Protein AF-R4X9L7-F1 (afdb_monomer)

Sequence (135 aa):
MAILAVRQQLLIYTTLLSSLSFFCLFSPAKILKQGTLLLIGDAMELRQYPYTAYSLAPTGFVLAVLALIYLTIYLRNDMGFLNAITSLRFLGAALICGWSYFSKEPPIGNSLIFSFGFGDLVFQVKARCHFNAMN

Solvent-accessible surface area (backbone atoms only — not comparable to full-atom values): 7490 Å² total; per-residue (Å²): 132,85,79,73,55,71,69,58,52,50,50,53,51,29,52,51,30,40,52,52,13,48,41,24,62,77,39,25,65,60,54,64,70,66,38,58,64,55,52,53,17,56,78,65,74,45,86,86,67,92,78,55,59,71,71,35,37,64,55,12,49,53,29,40,56,51,21,50,57,51,45,51,40,60,75,67,69,39,75,71,52,58,67,68,42,48,63,58,49,52,53,49,51,51,52,48,53,52,48,29,69,71,39,95,47,57,50,63,30,49,51,49,51,49,54,52,52,52,53,46,52,58,49,53,59,48,54,51,54,56,52,65,72,75,110

Mean predicted aligned error: 9.4 Å

Foldseek 3Di:
DDDPDPLVVLVVLLVVLLVLLCCLAPPLVVVVVVCPLVVQCVVVVHDDDPDDSVLSNVVSVLSNVVSVQSVVCVVVVPPVVVVVCPVVLVVSLVVLQVVCVVPPPVSSSVVSNVVSVVVVVVCVVVVVVVVVVVD

pLDDT: mean 71.16, std 9.57, range [37.66, 86.81]

Secondary structure (DSSP, 8-state):
-----HHHHHHHHHHHHHHHHHHHHH-HHHHHHTTHHHHHHHHTTPPP----GGGHHHHHHHHHHHHHHHHHHHHHT-TTHHHHHHHHHHHHHHHHHHHHHHSS-HHHHHHHHHHHHHHHHHHHHHHHHHHHTT-

Structure (mmCIF, N/CA/C/O backbone):
data_AF-R4X9L7-F1
#
_entry.id   AF-R4X9L7-F1
#
loop_
_atom_site.group_PDB
_atom_site.id
_atom_site.type_symbol
_atom_site.label_atom_id
_atom_site.label_alt_id
_atom_site.label_comp_id
_atom_site.label_asym_id
_atom_site.label_entity_id
_atom_site.label_seq_id
_atom_site.pdbx_PDB_ins_code
_atom_site.Cartn_x
_atom_site.Cartn_y
_atom_site.Cartn_z
_atom_site.occupancy
_atom_site.B_iso_or_equiv
_atom_site.auth_seq_id
_atom_site.auth_comp_id
_atom_site.auth_asym_id
_atom_site.auth_atom_id
_atom_site.pdbx_PDB_model_num
ATOM 1 N N . MET A 1 1 ? -14.583 -19.898 13.872 1.00 37.66 1 MET A N 1
ATOM 2 C CA . MET A 1 1 ? -13.534 -18.930 13.478 1.00 37.66 1 MET A CA 1
ATOM 3 C C . MET A 1 1 ? -13.657 -17.715 14.376 1.00 37.66 1 MET A C 1
ATOM 5 O O . MET A 1 1 ? -14.693 -17.066 14.344 1.00 37.66 1 MET A O 1
ATOM 9 N N . ALA A 1 2 ? -12.663 -17.462 15.229 1.00 38.03 2 ALA A N 1
ATOM 10 C CA . ALA A 1 2 ? -12.682 -16.316 16.130 1.00 38.03 2 ALA A CA 1
ATOM 11 C C . ALA A 1 2 ? -12.640 -15.022 15.305 1.00 38.03 2 ALA A C 1
ATOM 13 O O . ALA A 1 2 ? -11.693 -14.769 14.560 1.00 38.03 2 ALA A O 1
ATOM 14 N N . ILE A 1 3 ? -13.704 -14.231 15.397 1.00 47.91 3 ILE A N 1
ATOM 15 C CA . ILE A 1 3 ? -13.785 -12.907 14.790 1.00 47.91 3 ILE A CA 1
ATOM 16 C C . ILE A 1 3 ? -12.754 -12.038 15.520 1.00 47.91 3 ILE A C 1
ATOM 18 O O . ILE A 1 3 ? -12.969 -11.666 16.668 1.00 47.91 3 ILE A O 1
ATOM 22 N N . LEU A 1 4 ? -11.612 -11.746 14.882 1.00 59.00 4 LEU A N 1
ATOM 23 C CA . LEU A 1 4 ? -10.664 -10.763 15.417 1.00 59.00 4 LEU A CA 1
ATOM 24 C C . LEU A 1 4 ? -11.403 -9.440 15.662 1.00 59.00 4 LEU A C 1
ATOM 26 O O . LEU A 1 4 ? -12.120 -8.963 14.773 1.00 59.00 4 LEU A O 1
ATOM 30 N N . ALA A 1 5 ? -11.181 -8.835 16.829 1.00 72.00 5 ALA A N 1
ATOM 31 C CA . ALA A 1 5 ? -11.698 -7.510 17.145 1.00 72.00 5 ALA A CA 1
ATOM 32 C C . ALA A 1 5 ? -11.192 -6.486 16.111 1.00 72.00 5 ALA A C 1
ATOM 34 O O . ALA A 1 5 ? -10.038 -6.552 15.679 1.00 72.00 5 ALA A O 1
ATOM 35 N N . VAL A 1 6 ? -12.033 -5.516 15.730 1.00 70.62 6 VAL A N 1
ATOM 36 C CA . VAL A 1 6 ? -11.734 -4.489 14.702 1.00 70.62 6 VAL A CA 1
ATOM 37 C C . VAL A 1 6 ? -10.391 -3.795 14.958 1.00 70.62 6 VAL A C 1
ATOM 39 O O . VAL A 1 6 ? -9.625 -3.528 14.036 1.00 70.62 6 VAL A O 1
ATOM 42 N N . ARG A 1 7 ? -10.049 -3.599 16.234 1.00 70.94 7 ARG A N 1
ATOM 43 C CA . ARG A 1 7 ? -8.774 -3.022 16.668 1.00 70.94 7 ARG A CA 1
ATOM 44 C C . ARG A 1 7 ? -7.551 -3.856 16.288 1.00 70.94 7 ARG A C 1
ATOM 46 O O . ARG A 1 7 ? -6.548 -3.295 15.857 1.00 70.94 7 ARG A O 1
ATOM 53 N N . GLN A 1 8 ? -7.628 -5.178 16.414 1.00 75.81 8 GLN A N 1
ATOM 54 C CA . GLN A 1 8 ? -6.532 -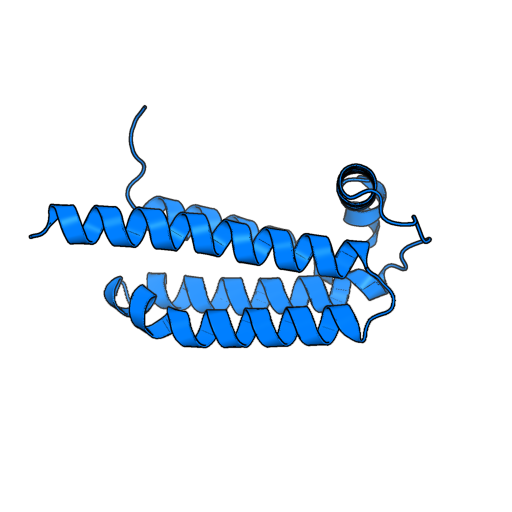6.074 16.035 1.00 75.81 8 GLN A CA 1
ATOM 55 C C . GLN A 1 8 ? -6.368 -6.132 14.512 1.00 75.81 8 GLN A C 1
ATOM 57 O O . GLN A 1 8 ? -5.247 -6.173 14.020 1.00 75.81 8 GLN A O 1
ATOM 62 N N . GLN A 1 9 ? -7.469 -6.064 13.756 1.00 74.19 9 GLN A N 1
ATOM 63 C CA . GLN A 1 9 ? -7.423 -5.991 12.289 1.00 74.19 9 GLN A CA 1
ATOM 64 C C . GLN A 1 9 ? -6.792 -4.693 11.799 1.00 74.19 9 GLN A C 1
ATOM 66 O O . GLN A 1 9 ? -5.948 -4.734 10.909 1.00 74.19 9 GLN A O 1
ATOM 71 N N . LEU A 1 10 ? -7.152 -3.560 12.408 1.00 75.75 10 LEU A N 1
ATOM 72 C CA . LEU A 1 10 ? -6.539 -2.269 12.103 1.00 75.75 10 LEU A CA 1
ATOM 73 C C . LEU A 1 10 ? -5.024 -2.309 12.342 1.00 75.75 10 LEU A C 1
ATOM 75 O O . LEU A 1 10 ? -4.256 -1.838 11.507 1.00 75.75 10 LEU A O 1
ATOM 79 N N . LEU A 1 11 ? -4.593 -2.912 13.454 1.00 80.69 11 LEU A N 1
ATOM 80 C CA . LEU A 1 11 ? -3.178 -3.033 13.795 1.00 80.69 11 LEU A CA 1
ATOM 81 C C . LEU A 1 11 ? -2.428 -3.911 12.788 1.00 80.69 11 LEU A C 1
ATOM 83 O O . LEU A 1 11 ? -1.420 -3.471 12.244 1.00 80.69 11 LEU A O 1
ATOM 87 N N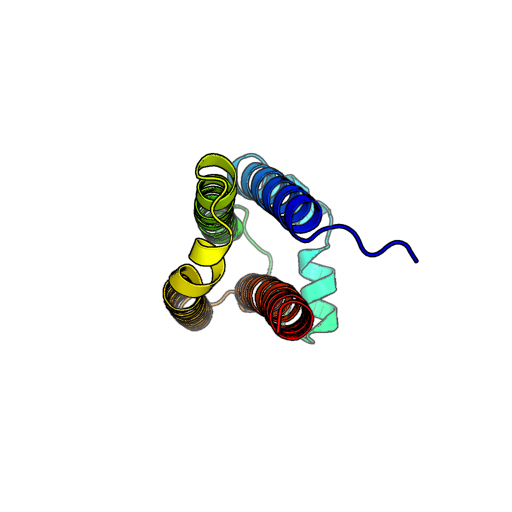 . ILE A 1 12 ? -2.961 -5.096 12.471 1.00 82.19 12 ILE A N 1
ATOM 88 C CA . ILE A 1 12 ? -2.378 -5.993 11.462 1.00 82.19 12 ILE A CA 1
ATOM 89 C C . ILE A 1 12 ? -2.278 -5.279 10.110 1.00 82.19 12 ILE A C 1
ATOM 91 O O . ILE A 1 12 ? -1.214 -5.264 9.494 1.00 82.19 12 ILE A O 1
ATOM 95 N N . TYR A 1 13 ? -3.353 -4.622 9.676 1.00 80.38 13 TYR A N 1
ATOM 96 C CA . TYR A 1 13 ? -3.379 -3.885 8.417 1.00 80.38 13 TYR A CA 1
ATOM 97 C C . TYR A 1 13 ? -2.350 -2.746 8.394 1.00 80.38 13 TYR A C 1
ATOM 99 O O . TYR A 1 13 ? -1.607 -2.607 7.427 1.00 80.38 13 TYR A O 1
ATOM 107 N N . THR A 1 14 ? -2.225 -1.992 9.488 1.00 83.44 14 THR A N 1
ATOM 108 C CA . THR A 1 14 ? -1.234 -0.910 9.612 1.00 83.44 14 THR A CA 1
ATOM 109 C C . THR A 1 14 ? 0.198 -1.449 9.566 1.00 83.44 14 THR A C 1
ATOM 111 O O . THR A 1 14 ? 1.046 -0.873 8.888 1.00 83.44 14 THR A O 1
ATOM 114 N N . THR A 1 15 ? 0.473 -2.579 10.228 1.00 84.62 15 THR A N 1
ATOM 115 C CA . THR A 1 15 ? 1.800 -3.222 10.194 1.00 84.62 15 THR A CA 1
ATOM 116 C C . THR A 1 15 ? 2.146 -3.808 8.825 1.00 84.62 15 THR A C 1
ATOM 118 O O . THR A 1 15 ? 3.297 -3.738 8.391 1.00 84.62 15 THR A O 1
ATOM 121 N N . LEU A 1 16 ? 1.157 -4.347 8.106 1.00 83.19 16 LEU A N 1
ATOM 122 C CA . LEU A 1 16 ? 1.342 -4.818 6.735 1.00 83.19 16 LEU A CA 1
ATOM 123 C C . LEU A 1 16 ? 1.626 -3.645 5.795 1.00 83.19 16 LEU A C 1
ATOM 125 O O . LEU A 1 16 ? 2.585 -3.699 5.035 1.00 83.19 16 LEU A O 1
ATOM 129 N N . LEU A 1 17 ? 0.861 -2.555 5.892 1.00 82.44 17 LEU A N 1
ATOM 130 C CA . LEU A 1 17 ? 1.096 -1.353 5.090 1.00 82.44 17 LEU A CA 1
ATOM 131 C C . LEU A 1 17 ? 2.470 -0.729 5.359 1.00 82.44 17 LEU A C 1
ATOM 133 O O . LEU A 1 17 ? 3.154 -0.350 4.409 1.00 82.44 17 LEU A O 1
ATOM 137 N N . SER A 1 18 ? 2.894 -0.637 6.625 1.00 83.94 18 SER A N 1
ATOM 138 C CA . SER A 1 18 ? 4.183 -0.027 6.969 1.00 83.94 18 SER A CA 1
ATOM 139 C C . SER A 1 18 ? 5.364 -0.876 6.499 1.00 83.94 18 SER A C 1
ATOM 141 O O . SER A 1 18 ? 6.308 -0.341 5.918 1.00 83.94 18 SER A O 1
ATOM 143 N N . SER A 1 19 ? 5.293 -2.199 6.677 1.00 85.75 19 SER A N 1
ATOM 144 C CA . SER A 1 19 ? 6.332 -3.114 6.198 1.00 85.75 19 SER A CA 1
ATOM 145 C C . SER A 1 19 ? 6.408 -3.126 4.671 1.00 85.75 19 SER A C 1
ATOM 147 O O . SER A 1 19 ? 7.499 -2.984 4.120 1.00 85.75 19 SER A O 1
ATOM 149 N N . LEU A 1 20 ? 5.270 -3.199 3.972 1.00 81.81 20 LEU A N 1
ATOM 150 C CA . LEU A 1 20 ? 5.240 -3.176 2.508 1.00 81.81 20 LEU A CA 1
ATOM 151 C C . LEU A 1 20 ? 5.755 -1.840 1.953 1.00 81.81 20 LEU A C 1
ATOM 153 O O . LEU A 1 20 ? 6.561 -1.831 1.026 1.00 81.81 20 LEU A O 1
ATOM 157 N N . SER A 1 21 ? 5.363 -0.717 2.563 1.00 85.00 21 SER A N 1
ATOM 158 C CA . SER A 1 21 ? 5.875 0.615 2.223 1.00 85.00 21 SER A CA 1
ATOM 159 C C .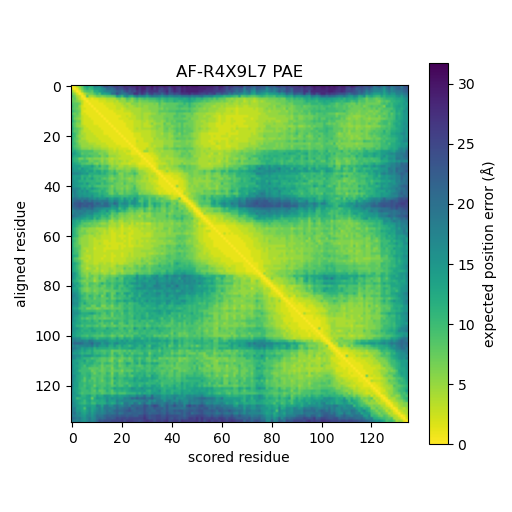 SER A 1 21 ? 7.396 0.705 2.376 1.00 85.00 21 SER A C 1
ATOM 161 O O . SER A 1 21 ? 8.083 1.162 1.459 1.00 85.00 21 SER A O 1
ATOM 163 N N . PHE A 1 22 ? 7.935 0.202 3.491 1.00 86.81 22 PHE A N 1
ATOM 164 C CA . PHE A 1 22 ? 9.374 0.168 3.734 1.00 86.81 22 PHE A CA 1
ATOM 165 C C . PHE A 1 22 ? 10.111 -0.628 2.648 1.00 86.81 22 PHE A C 1
ATOM 167 O O . PHE A 1 22 ? 11.089 -0.143 2.077 1.00 86.81 22 PHE A O 1
ATOM 174 N N . PHE A 1 23 ? 9.623 -1.818 2.289 1.00 83.56 23 PHE A N 1
ATOM 175 C CA . PHE A 1 23 ? 10.247 -2.606 1.225 1.00 83.56 23 PHE A CA 1
ATOM 176 C C . PHE A 1 23 ? 10.124 -1.944 -0.157 1.00 83.56 23 PHE A C 1
ATOM 178 O O . PHE A 1 23 ? 11.084 -2.000 -0.928 1.00 83.56 23 PHE A O 1
ATOM 185 N N . CYS A 1 24 ? 9.006 -1.276 -0.458 1.00 82.50 24 CYS A N 1
ATOM 186 C CA . CYS A 1 24 ? 8.812 -0.538 -1.712 1.00 82.50 24 CYS A CA 1
ATOM 187 C C . CYS A 1 24 ? 9.777 0.646 -1.859 1.00 82.50 24 CYS A C 1
ATOM 189 O O . CYS A 1 24 ? 10.254 0.897 -2.963 1.00 82.50 24 CYS A O 1
ATOM 191 N N . LEU A 1 25 ? 10.085 1.356 -0.769 1.00 84.12 25 LEU A N 1
ATOM 192 C CA . LEU A 1 25 ? 10.958 2.534 -0.799 1.00 84.12 25 LEU A CA 1
ATOM 193 C C . LEU A 1 25 ? 12.449 2.176 -0.715 1.00 84.12 25 LEU A C 1
ATOM 195 O O . LEU A 1 25 ? 13.256 2.738 -1.451 1.00 84.12 25 LEU A O 1
ATOM 199 N N . PHE A 1 26 ? 12.825 1.231 0.152 1.00 85.00 26 PHE A N 1
ATOM 200 C CA . PHE A 1 26 ? 14.234 0.933 0.447 1.00 85.00 26 PHE A CA 1
ATOM 201 C C . PHE A 1 26 ? 14.784 -0.294 -0.289 1.00 85.00 26 PHE A C 1
ATOM 203 O O . PHE A 1 26 ? 15.997 -0.493 -0.350 1.00 85.00 26 PHE A O 1
ATOM 210 N N . SER A 1 27 ? 13.933 -1.171 -0.823 1.00 84.56 27 SER A N 1
ATOM 211 C CA . SER A 1 27 ? 14.368 -2.373 -1.550 1.00 84.56 27 SER A CA 1
ATOM 212 C C . SER A 1 27 ? 13.428 -2.760 -2.705 1.00 84.56 27 SER A C 1
ATOM 214 O O . SER A 1 27 ? 13.066 -3.936 -2.827 1.00 84.56 27 SER A O 1
ATOM 216 N N . PRO A 1 28 ? 13.085 -1.826 -3.618 1.00 79.19 28 PRO A N 1
ATOM 217 C CA . PRO A 1 28 ? 12.149 -2.087 -4.719 1.00 79.19 28 PRO A CA 1
ATOM 218 C C . PRO A 1 28 ? 12.603 -3.239 -5.628 1.00 79.19 28 PRO A C 1
ATOM 220 O O . PRO A 1 28 ? 11.791 -4.043 -6.082 1.00 79.19 28 PRO A O 1
ATOM 223 N N . ALA A 1 29 ? 13.917 -3.397 -5.828 1.00 79.56 29 ALA A N 1
ATOM 224 C CA . ALA A 1 29 ? 14.481 -4.480 -6.633 1.00 79.56 29 ALA A CA 1
ATOM 225 C C . ALA A 1 29 ? 14.185 -5.881 -6.064 1.00 79.56 29 ALA A C 1
ATOM 227 O O . ALA A 1 29 ? 14.074 -6.837 -6.830 1.00 79.56 29 ALA A O 1
ATOM 228 N N . LYS A 1 30 ? 14.048 -6.028 -4.737 1.00 80.50 30 LYS A N 1
ATOM 229 C CA . LYS A 1 30 ? 13.703 -7.319 -4.117 1.00 80.50 30 LYS A CA 1
ATOM 230 C C . LYS A 1 30 ? 12.235 -7.675 -4.357 1.00 80.50 30 LYS A C 1
ATOM 232 O O . LYS A 1 30 ? 11.950 -8.831 -4.643 1.00 80.50 30 LYS A O 1
ATOM 237 N N . ILE A 1 31 ? 11.336 -6.690 -4.307 1.00 77.62 31 ILE A N 1
ATOM 238 C CA . ILE A 1 31 ? 9.905 -6.885 -4.588 1.00 77.62 31 ILE A CA 1
ATOM 239 C C . ILE A 1 31 ? 9.688 -7.246 -6.056 1.00 77.62 31 ILE A C 1
ATOM 241 O O . ILE A 1 31 ? 8.967 -8.192 -6.359 1.00 77.62 31 ILE A O 1
ATOM 245 N N . LEU A 1 32 ? 10.354 -6.544 -6.976 1.00 75.38 32 LEU A N 1
ATOM 246 C CA . LEU A 1 32 ? 10.264 -6.861 -8.403 1.00 75.38 32 LEU A CA 1
ATOM 247 C C . LEU A 1 32 ? 10.759 -8.280 -8.707 1.00 75.38 32 LEU A C 1
ATOM 249 O O . LEU A 1 32 ? 10.133 -8.994 -9.486 1.00 75.38 32 LEU A O 1
ATOM 253 N N . LYS A 1 33 ? 11.831 -8.726 -8.036 1.00 77.88 33 LYS A N 1
ATOM 254 C CA . LYS A 1 33 ? 12.352 -10.097 -8.162 1.00 77.88 33 LYS A CA 1
ATOM 255 C C . LYS A 1 33 ? 11.425 -11.174 -7.598 1.00 77.88 33 LYS A C 1
ATOM 257 O O . LYS A 1 33 ? 11.517 -12.309 -8.047 1.00 77.88 33 LYS A O 1
ATOM 262 N N . GLN A 1 34 ? 10.552 -10.851 -6.641 1.00 75.75 34 GLN A N 1
ATOM 263 C CA . GLN A 1 34 ? 9.572 -11.815 -6.126 1.00 75.75 34 GLN A CA 1
ATOM 264 C C . GLN A 1 34 ? 8.495 -12.166 -7.157 1.00 75.75 34 GLN A C 1
ATOM 266 O O . GLN A 1 34 ? 7.797 -13.159 -6.983 1.00 75.75 34 GLN A O 1
ATOM 271 N N . GLY A 1 35 ? 8.343 -11.370 -8.221 1.00 69.88 35 GLY A N 1
ATOM 272 C CA . GLY A 1 35 ? 7.388 -11.654 -9.288 1.00 69.88 35 GLY A CA 1
ATOM 273 C C . GLY A 1 35 ? 5.925 -11.484 -8.881 1.00 69.88 35 GLY A C 1
ATOM 274 O O . GLY A 1 35 ? 5.052 -11.685 -9.711 1.00 69.88 35 GLY A O 1
ATOM 275 N N . THR A 1 36 ? 5.620 -11.054 -7.655 1.00 71.06 36 THR A N 1
ATOM 276 C CA . THR A 1 36 ? 4.239 -10.871 -7.179 1.00 71.06 36 THR A CA 1
ATOM 277 C C . THR A 1 36 ? 3.471 -9.857 -8.028 1.00 71.06 36 THR A C 1
ATOM 279 O O . THR A 1 36 ? 2.308 -10.068 -8.347 1.00 71.06 36 THR A O 1
ATOM 282 N N . LEU A 1 37 ? 4.137 -8.777 -8.454 1.00 68.00 37 LEU A N 1
ATOM 283 C CA . LEU A 1 37 ? 3.569 -7.782 -9.371 1.00 68.00 37 LEU A CA 1
ATOM 284 C C . LEU A 1 37 ? 3.334 -8.340 -10.780 1.00 68.00 37 LEU A C 1
ATOM 286 O O . LEU A 1 37 ? 2.354 -7.968 -11.417 1.00 68.00 37 LEU A O 1
ATOM 290 N N . LEU A 1 38 ? 4.203 -9.241 -11.252 1.00 69.31 38 LEU A N 1
ATOM 291 C CA . LEU A 1 38 ? 4.011 -9.948 -12.521 1.00 69.31 38 LEU A CA 1
ATOM 292 C C . LEU A 1 38 ? 2.834 -10.918 -12.415 1.00 69.31 38 LEU A C 1
ATOM 294 O O . LEU A 1 38 ? 1.973 -10.902 -13.276 1.00 69.31 38 LEU A O 1
ATOM 298 N N . LEU A 1 39 ? 2.734 -11.666 -11.314 1.00 71.62 39 LEU A N 1
ATOM 299 C CA . LEU A 1 39 ? 1.654 -12.618 -11.065 1.00 71.62 39 LEU A CA 1
ATOM 300 C C . LEU A 1 39 ? 0.284 -11.927 -10.957 1.00 71.62 39 LEU A C 1
ATOM 302 O O . LEU A 1 39 ? -0.703 -12.423 -11.491 1.00 71.62 39 LEU A O 1
ATOM 306 N N . ILE A 1 40 ? 0.221 -10.767 -10.292 1.00 69.56 40 ILE A N 1
ATOM 307 C CA . ILE A 1 40 ? -0.991 -9.934 -10.240 1.00 69.56 40 ILE A CA 1
ATOM 308 C C . ILE A 1 40 ? -1.291 -9.345 -11.622 1.00 69.56 40 ILE A C 1
ATOM 310 O O . ILE A 1 40 ? -2.445 -9.334 -12.036 1.00 69.56 40 ILE A O 1
ATOM 314 N N . GLY A 1 41 ? -0.266 -8.876 -12.341 1.00 66.31 41 GLY A N 1
ATOM 315 C CA . GLY A 1 41 ? -0.408 -8.387 -13.711 1.00 66.31 41 GLY A CA 1
ATOM 316 C C . GLY A 1 41 ? -0.973 -9.450 -14.655 1.00 66.31 41 GLY A C 1
ATOM 317 O O . GLY A 1 41 ? -1.891 -9.153 -15.414 1.00 66.31 41 GLY A O 1
ATOM 318 N N . ASP A 1 42 ? -0.496 -10.687 -14.534 1.00 71.12 42 ASP A N 1
ATOM 319 C CA . ASP A 1 42 ? -0.946 -11.842 -15.315 1.00 71.12 42 ASP A CA 1
ATOM 320 C C . ASP A 1 42 ? -2.372 -12.247 -14.958 1.00 71.12 42 ASP A C 1
ATOM 322 O O . ASP A 1 42 ? -3.187 -12.476 -15.847 1.00 71.12 42 ASP A O 1
ATOM 326 N N . ALA A 1 43 ? -2.710 -12.256 -13.665 1.00 72.69 43 ALA A N 1
ATOM 327 C CA . ALA A 1 43 ? -4.078 -12.491 -13.208 1.00 72.69 43 ALA A CA 1
ATOM 328 C C . ALA A 1 43 ? -5.067 -11.413 -13.695 1.00 72.69 43 ALA A C 1
ATOM 330 O O . ALA A 1 43 ? -6.270 -11.656 -13.731 1.00 72.69 43 ALA A O 1
ATOM 331 N N . MET A 1 44 ? -4.568 -10.227 -14.055 1.00 64.50 44 MET A N 1
ATOM 332 C CA . MET A 1 44 ? -5.349 -9.111 -14.594 1.00 64.50 44 MET A CA 1
ATOM 333 C C . MET A 1 44 ? -5.239 -8.979 -16.125 1.00 64.50 44 MET A C 1
ATOM 335 O O . MET A 1 44 ? -5.710 -7.982 -16.669 1.00 64.50 44 MET A O 1
ATOM 339 N N . GLU A 1 45 ? -4.608 -9.940 -16.812 1.00 72.44 45 GLU A N 1
ATOM 340 C CA . GLU A 1 45 ? -4.358 -9.925 -18.266 1.00 72.44 45 GLU A CA 1
ATOM 341 C C . GLU A 1 45 ? -3.666 -8.637 -18.768 1.00 72.44 45 GLU A C 1
ATOM 343 O O . GLU A 1 45 ? -3.882 -8.164 -19.888 1.00 72.44 45 GLU A O 1
ATOM 348 N N . LEU A 1 46 ? -2.813 -8.031 -17.937 1.00 65.75 46 LEU A N 1
ATOM 349 C CA . LEU A 1 46 ? -2.124 -6.788 -18.277 1.00 65.75 46 LEU A CA 1
ATOM 350 C C . LEU A 1 46 ? -0.836 -7.065 -19.058 1.00 65.75 46 LEU A C 1
ATOM 352 O O . LEU A 1 46 ? -0.076 -7.979 -18.747 1.00 65.75 46 LEU A O 1
ATOM 356 N N . ARG A 1 47 ? -0.534 -6.215 -20.052 1.00 61.84 47 ARG A N 1
ATOM 357 C CA . ARG A 1 47 ? 0.743 -6.282 -20.784 1.00 61.84 47 ARG A CA 1
ATOM 358 C C . ARG A 1 47 ? 1.917 -6.117 -19.818 1.00 61.84 47 ARG A C 1
ATOM 360 O O . ARG A 1 47 ? 2.073 -5.062 -19.202 1.00 61.84 47 ARG A O 1
ATOM 367 N N . GLN A 1 48 ? 2.756 -7.147 -19.740 1.00 60.59 48 GLN A N 1
ATOM 368 C CA . GLN A 1 48 ? 3.994 -7.132 -18.972 1.00 60.59 48 GLN A CA 1
ATOM 369 C C . GLN A 1 48 ? 4.990 -6.148 -19.604 1.00 60.59 48 GLN A C 1
ATOM 371 O O . GLN A 1 48 ? 5.386 -6.302 -20.759 1.00 60.59 48 GLN A O 1
ATOM 376 N N . TYR A 1 49 ? 5.411 -5.144 -18.839 1.00 60.41 49 TYR A N 1
ATOM 377 C CA . TYR A 1 49 ? 6.536 -4.276 -19.186 1.00 60.41 49 TYR A CA 1
ATOM 378 C C . TYR A 1 49 ? 7.676 -4.508 -18.190 1.00 60.41 49 TYR A C 1
ATOM 380 O O . TYR A 1 49 ? 7.410 -4.839 -17.031 1.00 60.41 49 TYR A O 1
ATOM 388 N N . PRO A 1 50 ? 8.948 -4.332 -18.592 1.00 65.19 50 PRO A N 1
ATOM 389 C CA . PRO A 1 50 ? 10.050 -4.342 -17.642 1.00 65.19 50 PRO A CA 1
ATOM 390 C C . PRO A 1 50 ? 9.882 -3.168 -16.670 1.00 65.19 50 PRO A C 1
ATOM 392 O O . PRO A 1 50 ? 10.103 -2.011 -17.025 1.00 65.19 50 PRO A O 1
ATOM 395 N N . TYR A 1 51 ? 9.461 -3.461 -15.440 1.00 68.94 51 TYR A N 1
ATOM 396 C CA . TYR A 1 51 ? 9.305 -2.444 -14.405 1.00 68.94 51 TYR A CA 1
ATOM 397 C C . TYR A 1 51 ? 10.676 -1.972 -13.931 1.00 68.94 51 TYR A C 1
ATOM 399 O O . TYR A 1 51 ? 11.534 -2.769 -13.542 1.00 68.94 51 TYR A O 1
ATOM 407 N N . THR A 1 52 ? 10.877 -0.660 -13.930 1.00 73.31 52 THR A N 1
ATOM 408 C CA . THR A 1 52 ? 12.074 -0.059 -13.339 1.00 73.31 52 THR A CA 1
ATOM 409 C C . THR A 1 52 ? 11.920 0.025 -11.821 1.00 73.31 52 THR A C 1
ATOM 411 O O . THR A 1 52 ? 10.817 0.126 -11.312 1.00 73.31 52 THR A O 1
ATOM 414 N N . ALA A 1 53 ? 13.009 0.021 -11.051 1.00 71.56 53 ALA A N 1
ATOM 415 C CA . ALA A 1 53 ? 12.914 0.143 -9.589 1.00 71.56 53 ALA A CA 1
ATOM 416 C C . ALA A 1 53 ? 12.207 1.439 -9.124 1.00 71.56 53 ALA A C 1
ATOM 418 O O . ALA A 1 53 ? 11.642 1.479 -8.033 1.00 71.56 53 ALA A O 1
ATOM 419 N N . TYR A 1 54 ? 12.217 2.480 -9.962 1.00 72.75 54 TYR A N 1
ATOM 420 C CA . TYR A 1 54 ? 11.600 3.777 -9.688 1.00 72.75 54 TYR A CA 1
ATOM 421 C C . TYR A 1 54 ? 10.068 3.751 -9.737 1.00 72.75 54 TYR A C 1
ATOM 423 O O . TYR A 1 54 ? 9.434 4.579 -9.084 1.00 72.75 54 TYR A O 1
ATOM 431 N N . SER A 1 55 ? 9.466 2.787 -10.437 1.00 71.12 55 SER A N 1
ATOM 432 C CA . SER A 1 55 ? 8.008 2.674 -10.563 1.00 71.12 55 SER A CA 1
ATOM 433 C C . SER A 1 55 ? 7.301 2.320 -9.250 1.00 71.12 55 SER A C 1
ATOM 435 O O . SER A 1 55 ? 6.144 2.677 -9.030 1.00 71.12 55 SER A O 1
ATOM 437 N N . LEU A 1 56 ? 8.008 1.664 -8.323 1.00 76.06 56 LEU A N 1
ATOM 438 C CA . LEU A 1 56 ? 7.476 1.316 -7.003 1.00 76.06 56 LEU A CA 1
ATOM 439 C C . LEU A 1 56 ? 7.545 2.450 -5.979 1.00 76.06 56 LEU A C 1
ATOM 441 O O . LEU A 1 56 ? 6.830 2.389 -4.978 1.00 76.06 56 LEU A O 1
ATOM 445 N N . ALA A 1 57 ? 8.363 3.478 -6.198 1.00 78.06 57 ALA A N 1
ATOM 446 C CA . ALA A 1 57 ? 8.499 4.596 -5.266 1.00 78.06 57 ALA A CA 1
ATOM 447 C C . ALA A 1 57 ? 7.162 5.310 -4.954 1.00 78.06 57 ALA A C 1
ATOM 449 O O . ALA A 1 57 ? 6.841 5.457 -3.770 1.00 78.06 57 ALA A O 1
ATOM 450 N N . PRO A 1 58 ? 6.331 5.692 -5.948 1.00 76.81 58 PRO A N 1
ATOM 451 C CA . PRO A 1 58 ? 5.019 6.288 -5.679 1.00 76.81 58 PRO A CA 1
ATOM 452 C C . PRO A 1 58 ? 4.097 5.337 -4.908 1.00 76.81 58 PRO A C 1
ATOM 454 O O . PRO A 1 58 ? 3.392 5.762 -3.995 1.00 76.81 58 PRO A O 1
ATOM 457 N N . THR A 1 59 ? 4.177 4.035 -5.188 1.00 75.25 59 THR A N 1
ATOM 458 C CA . THR A 1 59 ? 3.438 3.008 -4.444 1.00 75.25 59 THR A CA 1
ATOM 459 C C . THR A 1 59 ? 3.856 2.944 -2.984 1.00 75.25 59 THR A C 1
ATOM 461 O O . THR A 1 59 ? 3.010 2.983 -2.092 1.00 75.25 59 THR A O 1
ATOM 464 N N . GLY A 1 60 ? 5.162 2.915 -2.719 1.00 79.44 60 GLY A N 1
ATOM 465 C CA . GLY A 1 60 ? 5.699 2.937 -1.363 1.00 79.44 60 GLY A CA 1
ATOM 466 C C . GLY A 1 60 ? 5.286 4.187 -0.587 1.00 79.44 60 GLY A C 1
ATOM 467 O O . GLY A 1 60 ? 4.930 4.080 0.587 1.00 79.44 60 GLY A O 1
ATOM 468 N N . PHE A 1 61 ? 5.261 5.349 -1.246 1.00 81.44 61 PHE A N 1
ATOM 469 C CA . PHE A 1 61 ? 4.852 6.613 -0.634 1.00 81.44 61 PHE A CA 1
ATOM 470 C C . PHE A 1 61 ? 3.363 6.629 -0.271 1.00 81.44 61 PHE A C 1
ATOM 472 O O . PHE A 1 61 ? 3.003 6.965 0.856 1.00 81.44 61 PHE A O 1
ATOM 479 N N . VAL A 1 62 ? 2.491 6.199 -1.187 1.00 77.06 62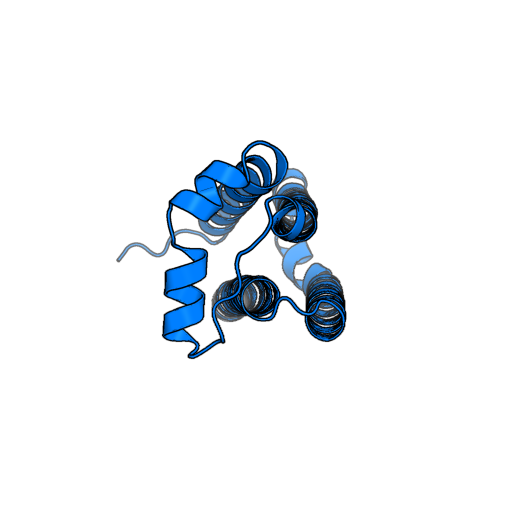 VAL A N 1
ATOM 480 C CA . VAL A 1 62 ? 1.046 6.106 -0.927 1.00 77.06 62 VAL A CA 1
ATOM 481 C C . VAL A 1 62 ? 0.760 5.158 0.240 1.00 77.06 62 VAL A C 1
ATOM 483 O O . VAL A 1 62 ? -0.021 5.495 1.132 1.00 77.06 62 VAL A O 1
ATOM 486 N N . LEU A 1 63 ? 1.432 4.004 0.284 1.0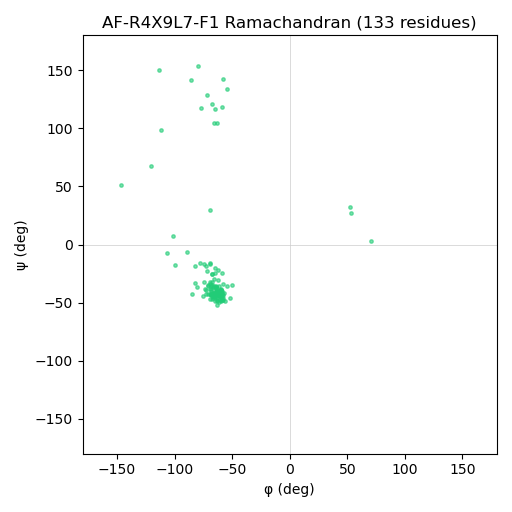0 81.00 63 LEU A N 1
ATOM 487 C CA . LEU A 1 63 ? 1.304 3.050 1.388 1.00 81.00 63 LEU A CA 1
ATOM 488 C C . LEU A 1 63 ? 1.806 3.629 2.722 1.00 81.00 63 LEU A C 1
ATOM 490 O O . LEU A 1 63 ? 1.185 3.374 3.753 1.00 81.00 63 LEU A O 1
ATOM 494 N N . ALA A 1 64 ? 2.874 4.440 2.711 1.00 82.44 64 ALA A N 1
ATOM 495 C CA . ALA A 1 64 ? 3.383 5.123 3.907 1.00 82.44 64 ALA A CA 1
ATOM 496 C C . ALA A 1 64 ? 2.353 6.106 4.472 1.00 82.44 64 ALA A C 1
ATOM 498 O O . ALA A 1 64 ? 2.053 6.084 5.667 1.00 82.44 64 ALA A O 1
ATOM 499 N N . VAL A 1 65 ? 1.787 6.951 3.603 1.00 82.00 65 VAL A N 1
ATOM 500 C CA . VAL A 1 65 ? 0.749 7.919 3.982 1.00 82.00 65 VAL A CA 1
ATOM 501 C C . VAL A 1 65 ? -0.460 7.189 4.564 1.00 82.00 65 VAL A C 1
ATOM 503 O O . VAL A 1 65 ? -0.984 7.590 5.603 1.00 82.00 65 VAL A O 1
ATOM 506 N N . LEU A 1 66 ? -0.860 6.070 3.957 1.00 76.75 66 LEU A N 1
ATOM 507 C CA . LEU A 1 66 ? -1.955 5.254 4.470 1.00 76.75 66 LEU A CA 1
ATOM 508 C C . LEU A 1 66 ? -1.652 4.665 5.848 1.00 76.75 66 LEU A C 1
ATOM 510 O O . LEU A 1 66 ? -2.493 4.739 6.743 1.00 76.75 66 LEU A O 1
ATOM 514 N N . ALA A 1 67 ? -0.454 4.109 6.033 1.00 82.50 67 ALA A N 1
ATOM 515 C CA . ALA A 1 67 ? -0.024 3.567 7.315 1.00 82.50 67 ALA A CA 1
ATOM 516 C C . ALA A 1 67 ? -0.054 4.642 8.413 1.00 82.50 67 ALA A C 1
ATOM 518 O O . ALA A 1 67 ? -0.517 4.364 9.516 1.00 82.50 67 ALA A O 1
ATOM 519 N N . LEU A 1 68 ? 0.357 5.877 8.106 1.00 82.50 68 LEU A N 1
ATOM 520 C CA . LEU A 1 68 ? 0.281 7.000 9.044 1.00 82.50 68 LEU A CA 1
ATOM 521 C C . LEU A 1 68 ? -1.164 7.359 9.403 1.00 82.50 68 LEU A C 1
ATOM 523 O O . LEU A 1 68 ? -1.470 7.532 10.583 1.00 82.50 68 LEU A O 1
ATOM 527 N N . ILE A 1 69 ? -2.070 7.411 8.423 1.00 80.50 69 ILE A N 1
ATOM 528 C CA . ILE A 1 69 ? -3.495 7.676 8.676 1.00 80.50 69 ILE A CA 1
ATOM 529 C C . ILE A 1 69 ? -4.071 6.610 9.622 1.00 80.50 69 ILE A C 1
ATOM 531 O O . ILE A 1 69 ? -4.682 6.953 10.634 1.00 80.50 69 ILE A O 1
ATOM 535 N N . TYR A 1 70 ? -3.818 5.321 9.378 1.00 77.06 70 TYR A N 1
ATOM 536 C CA . TYR A 1 70 ? -4.306 4.263 10.272 1.00 77.06 70 TYR A CA 1
ATOM 537 C C . TYR A 1 70 ? -3.611 4.241 11.638 1.00 77.06 70 TYR A C 1
ATOM 539 O O . TYR A 1 70 ? -4.255 3.960 12.652 1.00 77.06 70 TYR A O 1
ATOM 547 N N . LEU A 1 71 ? -2.332 4.616 11.702 1.00 81.62 71 LEU A N 1
ATOM 548 C CA . LEU A 1 71 ? -1.610 4.763 12.962 1.00 81.62 71 LEU A CA 1
ATOM 549 C C . LEU A 1 71 ? -2.216 5.873 13.832 1.00 81.62 71 LEU A C 1
ATOM 551 O O . LEU A 1 71 ? -2.335 5.691 15.043 1.00 81.62 71 LEU A O 1
ATOM 555 N N . THR A 1 72 ? -2.652 6.992 13.240 1.00 79.69 72 THR A N 1
ATOM 556 C CA . THR A 1 72 ? -3.300 8.077 14.002 1.00 79.69 72 THR A CA 1
ATOM 557 C C . THR A 1 72 ? -4.619 7.653 14.646 1.00 79.69 72 THR A C 1
ATOM 559 O O . THR A 1 72 ? -4.870 8.026 15.792 1.00 79.69 72 THR A O 1
ATOM 562 N N . ILE A 1 73 ? -5.416 6.807 13.981 1.00 75.31 73 ILE A N 1
ATOM 563 C CA . ILE A 1 73 ? -6.617 6.197 14.581 1.00 75.31 73 ILE A CA 1
ATOM 564 C C . ILE A 1 73 ? -6.232 5.385 15.823 1.00 75.31 73 ILE A C 1
ATOM 566 O O . ILE A 1 73 ? -6.878 5.489 16.867 1.00 75.31 73 ILE A O 1
ATOM 570 N N . TYR A 1 74 ? -5.153 4.602 15.729 1.00 71.50 74 TYR A N 1
ATOM 571 C CA . TYR A 1 74 ? -4.692 3.771 16.836 1.00 71.50 74 TYR A CA 1
ATOM 572 C C . TYR A 1 74 ? -4.150 4.600 18.010 1.00 71.50 74 TYR A C 1
ATOM 574 O O . TYR A 1 74 ? -4.491 4.321 19.159 1.00 71.50 74 TYR A O 1
ATOM 582 N N . LEU A 1 75 ? -3.355 5.638 17.726 1.00 78.12 75 LEU A N 1
ATOM 583 C CA . LEU A 1 75 ? -2.802 6.559 18.728 1.00 78.12 75 LEU A CA 1
ATOM 584 C C . LEU A 1 75 ? -3.896 7.336 19.465 1.00 78.12 75 LEU A C 1
ATOM 586 O O . LEU A 1 75 ? -3.809 7.518 20.677 1.00 78.12 75 LEU A O 1
ATOM 590 N N . ARG A 1 76 ? -4.936 7.771 18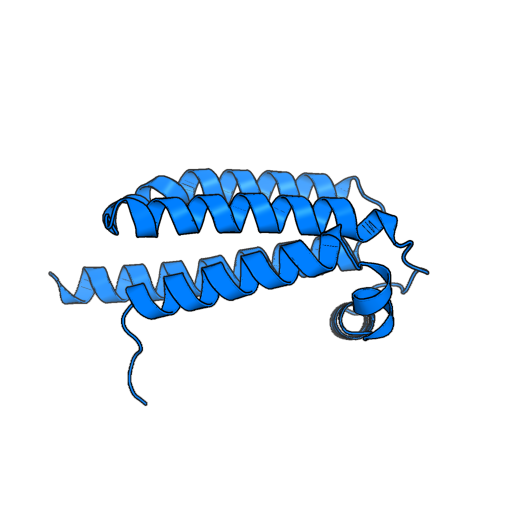.747 1.00 76.94 76 ARG A N 1
ATOM 591 C CA . ARG A 1 76 ? -6.071 8.497 19.331 1.00 76.94 76 ARG A CA 1
ATOM 592 C C . ARG A 1 76 ? -7.056 7.576 20.055 1.00 76.94 76 ARG A C 1
ATOM 594 O O . ARG A 1 76 ? -7.877 8.055 20.827 1.00 76.94 76 ARG A O 1
ATOM 601 N N . ASN A 1 77 ? -6.964 6.267 19.808 1.00 71.81 77 ASN A N 1
ATOM 602 C CA . ASN A 1 77 ? -7.856 5.236 20.334 1.00 71.81 77 ASN A CA 1
ATOM 603 C C . ASN A 1 77 ? -9.351 5.531 20.066 1.00 71.81 77 ASN A C 1
ATOM 605 O O . ASN A 1 77 ? -10.224 5.086 20.808 1.00 71.81 77 ASN A O 1
ATOM 609 N N . ASP A 1 78 ? -9.628 6.285 18.999 1.00 72.69 78 ASP A N 1
ATOM 610 C CA . ASP A 1 78 ? -10.955 6.751 18.605 1.00 72.69 78 ASP A CA 1
ATOM 611 C C . ASP A 1 78 ? -11.370 6.054 17.307 1.00 72.69 78 ASP A C 1
ATOM 613 O O . ASP A 1 78 ? -10.973 6.432 16.203 1.00 72.69 78 ASP A O 1
ATOM 617 N N . MET A 1 79 ? -12.182 5.009 17.452 1.00 67.56 79 MET A N 1
ATOM 618 C CA . MET A 1 79 ? -12.709 4.249 16.319 1.00 67.56 79 MET A CA 1
ATOM 619 C C . MET A 1 79 ? -13.782 5.012 15.534 1.00 67.56 79 MET A C 1
ATOM 621 O O . MET A 1 79 ? -14.021 4.675 14.376 1.00 67.56 79 MET A O 1
ATOM 625 N N . GLY A 1 80 ? -14.396 6.055 16.108 1.00 66.38 80 GLY A N 1
ATOM 626 C CA . GLY A 1 80 ? -15.333 6.928 15.393 1.00 66.38 80 GLY A CA 1
ATOM 627 C C . GLY A 1 80 ? -14.646 7.714 14.273 1.00 66.38 80 GLY A C 1
ATOM 628 O O . GLY A 1 80 ? -15.261 8.033 13.251 1.00 66.38 80 GLY A O 1
ATOM 629 N N . PHE A 1 81 ? -13.334 7.923 14.404 1.00 70.50 81 PHE A N 1
ATOM 630 C CA . PHE A 1 81 ? -12.503 8.574 13.397 1.00 70.50 81 PHE A CA 1
ATOM 631 C C . PHE A 1 81 ? -12.401 7.778 12.081 1.00 70.50 81 PHE A C 1
ATOM 633 O O . PHE A 1 81 ? -12.152 8.371 11.031 1.00 70.50 81 PHE A O 1
ATOM 640 N N . LEU A 1 82 ? -12.680 6.464 12.086 1.00 67.31 82 LEU A N 1
ATOM 641 C CA . LEU A 1 82 ? -12.759 5.656 10.858 1.00 67.31 82 LEU A CA 1
ATOM 642 C C . LEU A 1 82 ? -13.839 6.166 9.897 1.00 67.31 82 LEU A C 1
ATOM 644 O O . LEU A 1 82 ? -13.595 6.220 8.694 1.00 67.31 82 LEU A O 1
ATOM 648 N N . ASN A 1 83 ? -14.995 6.593 10.420 1.00 65.81 83 ASN A N 1
ATOM 649 C CA . ASN A 1 83 ? -16.072 7.148 9.597 1.00 65.81 83 ASN A CA 1
ATOM 650 C C . ASN A 1 83 ? -15.688 8.512 9.010 1.00 65.81 83 ASN A C 1
ATOM 652 O O . ASN A 1 83 ? -15.980 8.776 7.845 1.00 65.81 83 ASN A O 1
ATOM 656 N N . ALA A 1 84 ? -14.984 9.350 9.777 1.00 67.94 84 ALA A N 1
ATOM 657 C CA . ALA A 1 84 ? -14.499 10.649 9.306 1.00 67.94 84 ALA A CA 1
ATOM 658 C C . ALA A 1 84 ? -13.413 10.511 8.222 1.00 67.94 84 ALA A C 1
ATOM 660 O O . ALA A 1 84 ? -13.330 11.326 7.303 1.00 67.94 84 ALA A O 1
ATOM 661 N N . ILE A 1 85 ? -12.608 9.449 8.294 1.00 72.75 85 ILE A N 1
ATOM 662 C CA . ILE A 1 85 ? -11.548 9.152 7.325 1.00 72.75 85 ILE A CA 1
ATOM 663 C C . ILE A 1 85 ? -12.103 8.627 5.989 1.00 72.75 85 ILE A C 1
ATOM 665 O O . ILE A 1 85 ? 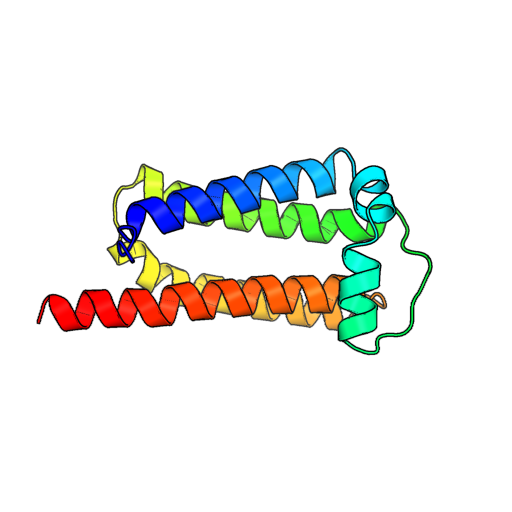-11.398 8.692 4.984 1.00 72.75 85 ILE A O 1
ATOM 669 N N . THR A 1 86 ? -13.359 8.173 5.920 1.00 69.69 86 THR A N 1
ATOM 670 C CA . THR A 1 86 ? -13.980 7.651 4.683 1.00 69.69 86 THR A CA 1
ATOM 671 C C . THR A 1 86 ? -13.842 8.616 3.502 1.00 69.69 86 THR A C 1
ATOM 673 O O . THR A 1 86 ? -13.400 8.219 2.425 1.00 69.69 86 THR A O 1
ATOM 676 N N . SER A 1 87 ? -14.117 9.906 3.710 1.00 67.38 87 SER A N 1
ATOM 677 C CA . SER A 1 87 ? -13.989 10.939 2.672 1.00 67.38 87 SER A CA 1
ATOM 678 C C . SER A 1 87 ? -12.538 11.126 2.218 1.00 67.38 87 SER A C 1
ATOM 680 O O . SER A 1 87 ? -12.261 11.307 1.035 1.00 67.38 87 SER A O 1
ATOM 682 N N . LEU A 1 88 ? -11.598 11.035 3.160 1.00 69.50 88 LEU A N 1
ATOM 683 C CA . LEU A 1 88 ? -10.162 11.178 2.919 1.00 69.50 88 LEU A CA 1
ATOM 684 C C . LEU A 1 88 ? -9.607 9.969 2.149 1.00 69.50 88 LEU A C 1
ATOM 686 O O . LEU A 1 88 ? -8.765 10.119 1.266 1.00 69.50 88 LEU A O 1
ATOM 690 N N . ARG A 1 89 ? -10.142 8.774 2.419 1.00 71.00 89 ARG A N 1
ATOM 691 C CA . ARG A 1 89 ? -9.851 7.547 1.667 1.00 71.00 89 ARG A CA 1
ATOM 692 C C . ARG A 1 89 ? -10.409 7.597 0.255 1.00 71.00 89 ARG A C 1
ATOM 694 O O . ARG A 1 89 ? -9.709 7.190 -0.664 1.00 71.00 89 ARG A O 1
ATOM 701 N N . PHE A 1 90 ? -11.613 8.132 0.071 1.00 71.12 90 PHE A N 1
ATOM 702 C CA . PHE A 1 90 ? -12.189 8.339 -1.256 1.00 71.12 90 PHE A CA 1
ATOM 703 C C . PHE A 1 90 ? -11.334 9.298 -2.096 1.00 71.12 90 PHE A C 1
ATOM 705 O O . PHE A 1 90 ? -11.017 9.005 -3.247 1.00 71.12 90 PHE A O 1
ATOM 712 N N . LEU A 1 91 ? -10.876 10.398 -1.490 1.00 72.94 91 LEU A N 1
ATOM 713 C CA . LEU A 1 91 ? -9.926 11.328 -2.107 1.00 72.94 91 LEU A CA 1
ATOM 714 C C . LEU A 1 91 ? -8.602 10.634 -2.466 1.00 72.94 91 LEU A C 1
ATOM 716 O O . LEU A 1 91 ? -8.093 10.808 -3.571 1.00 72.94 91 LEU A O 1
ATOM 720 N N . GLY A 1 92 ? -8.080 9.793 -1.569 1.00 70.88 92 GLY A N 1
ATOM 721 C CA . GLY A 1 92 ? -6.901 8.963 -1.828 1.00 70.88 92 GLY A CA 1
ATOM 722 C C . GLY A 1 92 ? -7.092 8.004 -3.006 1.00 70.88 92 GLY A C 1
ATOM 723 O O . GLY A 1 92 ? -6.240 7.950 -3.888 1.00 70.88 92 GLY A O 1
ATOM 724 N N . ALA A 1 93 ? -8.228 7.307 -3.077 1.00 70.81 93 ALA A N 1
ATOM 725 C CA . ALA A 1 93 ? -8.562 6.427 -4.195 1.00 70.81 93 ALA A CA 1
ATOM 726 C C . ALA A 1 93 ? -8.673 7.201 -5.518 1.00 70.81 93 ALA A C 1
ATOM 728 O O . ALA A 1 93 ? -8.140 6.754 -6.529 1.00 70.81 93 ALA A O 1
ATOM 729 N N . ALA A 1 94 ? -9.287 8.389 -5.512 1.00 70.19 94 ALA A N 1
ATOM 730 C CA . ALA A 1 94 ? -9.383 9.247 -6.692 1.00 70.19 94 ALA A CA 1
ATOM 731 C C . ALA A 1 94 ? -8.002 9.710 -7.188 1.00 70.19 94 ALA A C 1
ATOM 733 O O . ALA A 1 94 ? -7.738 9.679 -8.390 1.00 70.19 94 ALA A O 1
ATOM 734 N N . LEU A 1 95 ? -7.099 10.080 -6.273 1.00 75.19 95 LEU A N 1
ATOM 735 C CA . LEU A 1 95 ? -5.722 10.448 -6.610 1.00 75.19 95 LEU A CA 1
ATOM 736 C C . LEU A 1 95 ? -4.925 9.261 -7.161 1.00 75.19 95 LEU A C 1
ATOM 738 O O . LEU A 1 95 ? -4.192 9.430 -8.131 1.00 75.19 95 LEU A O 1
ATOM 742 N N . ILE A 1 96 ? -5.089 8.064 -6.591 1.00 75.56 96 ILE A N 1
ATOM 743 C CA . ILE A 1 96 ? -4.429 6.842 -7.074 1.00 75.56 96 ILE A CA 1
ATOM 744 C C . ILE A 1 96 ? -4.963 6.452 -8.456 1.00 75.56 96 ILE A C 1
ATOM 746 O O . ILE A 1 96 ? -4.169 6.138 -9.338 1.00 75.56 96 ILE A O 1
ATOM 750 N N . CYS A 1 97 ? -6.277 6.519 -8.676 1.00 72.69 97 CYS A N 1
ATOM 751 C CA . CYS A 1 97 ? -6.881 6.285 -9.988 1.00 72.69 97 CYS A CA 1
ATOM 752 C C . CYS A 1 97 ? -6.392 7.305 -11.022 1.00 72.69 97 CYS A C 1
ATOM 754 O O . CYS A 1 97 ? -6.005 6.921 -12.124 1.00 72.69 97 CYS A O 1
ATOM 756 N N . GLY A 1 98 ? -6.344 8.591 -10.658 1.00 72.81 98 GLY A N 1
ATOM 757 C CA . GLY A 1 98 ? -5.788 9.638 -11.514 1.00 72.81 98 GLY A CA 1
ATOM 758 C C . GLY A 1 98 ? -4.318 9.377 -11.846 1.00 72.81 98 GLY A C 1
ATOM 759 O O . GLY A 1 98 ? -3.935 9.375 -13.013 1.00 72.81 98 GLY A O 1
ATOM 760 N N . TRP A 1 99 ? -3.497 9.069 -10.843 1.00 74.75 99 TRP A N 1
ATOM 761 C CA . TRP A 1 99 ? -2.088 8.732 -11.039 1.00 74.75 99 TRP A CA 1
ATOM 762 C C . TRP A 1 99 ? -1.896 7.475 -11.895 1.00 74.75 99 TRP A C 1
ATOM 764 O O . TRP A 1 99 ? -1.033 7.476 -12.767 1.00 74.75 99 TRP A O 1
ATOM 774 N N . SER A 1 100 ? -2.712 6.438 -11.702 1.00 73.19 100 SER A N 1
ATOM 775 C CA . SER A 1 100 ? -2.698 5.216 -12.514 1.00 73.19 100 SER A CA 1
ATOM 776 C C . SER A 1 100 ? -3.123 5.465 -13.960 1.00 73.19 100 SER A C 1
ATOM 778 O O . SER A 1 100 ? -2.684 4.742 -14.847 1.00 73.19 100 SER A O 1
ATOM 780 N N . TYR A 1 101 ? -3.985 6.453 -14.209 1.00 71.81 101 TYR A N 1
ATOM 781 C CA . TYR A 1 101 ? -4.377 6.843 -15.562 1.00 71.81 101 TYR A CA 1
ATOM 782 C C . TYR A 1 101 ? -3.247 7.593 -16.285 1.00 71.81 101 TYR A C 1
ATOM 784 O O . TYR A 1 101 ? -3.016 7.378 -17.474 1.00 71.81 101 TYR A O 1
ATOM 792 N N . PHE A 1 102 ? -2.513 8.453 -15.569 1.00 73.44 102 PHE A N 1
ATOM 793 C CA . PHE A 1 102 ? -1.395 9.214 -16.138 1.00 73.44 102 PHE A CA 1
ATOM 794 C C . PHE A 1 102 ? -0.081 8.425 -16.207 1.00 73.44 102 PHE A C 1
ATOM 796 O O . PHE A 1 102 ? 0.708 8.616 -17.137 1.00 73.44 102 PHE A O 1
ATOM 803 N N . SER A 1 103 ? 0.169 7.534 -15.249 1.00 64.62 103 SER A N 1
ATOM 804 C CA . SER A 1 103 ? 1.325 6.642 -15.263 1.00 64.62 103 SER A CA 1
ATOM 805 C C . SER A 1 103 ? 1.057 5.510 -1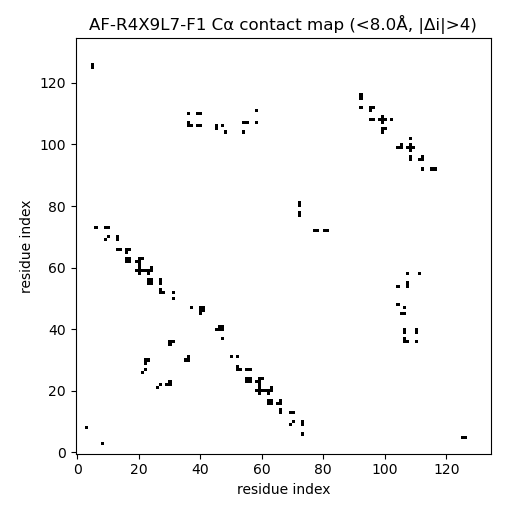6.237 1.00 64.62 103 SER A C 1
ATOM 807 O O . SER A 1 103 ? 0.163 4.698 -16.035 1.00 64.62 103 SER A O 1
ATOM 809 N N . LYS A 1 104 ? 1.868 5.415 -17.291 1.00 66.94 104 LYS A N 1
ATOM 810 C CA . LYS A 1 104 ? 1.802 4.353 -18.312 1.00 66.94 104 LYS A CA 1
ATOM 811 C C . LYS A 1 104 ? 2.232 2.970 -17.780 1.00 66.94 104 LYS A C 1
ATOM 813 O O . LYS A 1 104 ? 2.739 2.150 -18.537 1.00 66.94 104 LYS A O 1
ATOM 818 N N . GLU A 1 105 ? 2.033 2.706 -16.491 1.00 67.75 105 GLU A N 1
ATOM 819 C CA . GLU A 1 105 ? 2.408 1.482 -15.779 1.00 67.75 105 GLU A CA 1
ATOM 820 C C . GLU A 1 105 ? 1.159 0.810 -15.170 1.00 67.75 105 GLU A C 1
ATOM 822 O O . GLU A 1 105 ? 0.997 0.759 -13.945 1.00 67.75 105 GLU A O 1
ATOM 827 N N . PRO A 1 106 ? 0.252 0.285 -16.022 1.00 67.62 106 PRO A N 1
ATOM 828 C CA . PRO A 1 106 ? -1.048 -0.231 -15.596 1.00 67.62 106 PRO A CA 1
ATOM 829 C C . PRO A 1 106 ? -1.004 -1.299 -14.485 1.00 67.62 106 PRO A C 1
ATOM 831 O O . PRO A 1 106 ? -1.872 -1.270 -13.620 1.00 67.62 106 PRO A O 1
ATOM 834 N N . PRO A 1 107 ? -0.019 -2.215 -14.419 1.00 68.56 107 PRO A N 1
ATOM 835 C CA . PRO A 1 107 ? 0.009 -3.264 -13.392 1.00 68.56 107 PRO A CA 1
ATOM 836 C C . PRO A 1 107 ? 0.289 -2.745 -11.980 1.00 68.56 107 PRO A C 1
ATOM 838 O O . PRO A 1 107 ? -0.264 -3.250 -11.001 1.00 68.56 107 PRO A O 1
ATOM 841 N N . ILE A 1 108 ? 1.113 -1.704 -11.857 1.00 69.56 108 ILE A N 1
ATOM 842 C CA . ILE A 1 108 ? 1.441 -1.097 -10.562 1.00 69.56 108 ILE A CA 1
ATOM 843 C C . ILE A 1 108 ? 0.264 -0.253 -10.084 1.00 69.56 108 ILE A C 1
ATOM 845 O O . ILE A 1 108 ? -0.162 -0.384 -8.941 1.00 69.56 108 ILE A O 1
ATOM 849 N N . GLY A 1 109 ? -0.319 0.543 -10.979 1.00 69.50 109 GLY A N 1
ATOM 850 C CA . GLY A 1 109 ? -1.523 1.309 -10.678 1.00 69.50 109 GLY A CA 1
ATOM 851 C C . GLY A 1 109 ? -2.712 0.421 -10.293 1.00 69.50 109 GLY A C 1
ATOM 852 O O . GLY A 1 109 ? -3.318 0.628 -9.244 1.00 69.50 109 GLY A O 1
ATOM 853 N N . ASN A 1 110 ? -2.989 -0.635 -11.063 1.00 70.44 110 ASN A N 1
ATOM 854 C CA . ASN A 1 110 ? -4.112 -1.539 -10.801 1.00 70.44 110 ASN A CA 1
ATOM 855 C C . ASN A 1 110 ? -3.930 -2.369 -9.525 1.00 70.44 110 ASN A C 1
ATOM 857 O O . ASN A 1 110 ? -4.892 -2.551 -8.782 1.00 70.44 110 ASN A O 1
ATOM 861 N N . SER A 1 111 ? -2.714 -2.835 -9.220 1.00 68.88 111 SER A N 1
ATOM 862 C CA . SER A 1 111 ? -2.444 -3.544 -7.959 1.00 68.88 111 SER A CA 1
ATOM 863 C C . SER A 1 111 ? -2.615 -2.639 -6.733 1.00 68.88 111 SER A C 1
ATOM 865 O O . SER A 1 111 ? -3.141 -3.080 -5.706 1.00 68.88 111 SER A O 1
ATOM 867 N N . LEU A 1 112 ? -2.259 -1.358 -6.853 1.00 70.62 112 LEU A N 1
ATOM 868 C CA . LEU A 1 112 ? -2.533 -0.322 -5.855 1.00 70.62 112 LEU A CA 1
ATOM 869 C C . LEU A 1 112 ? -4.027 -0.090 -5.663 1.00 70.62 112 LEU A C 1
ATOM 871 O O . LEU A 1 112 ? -4.509 -0.140 -4.533 1.00 70.62 112 LEU A O 1
ATOM 875 N N . ILE A 1 113 ? -4.754 0.141 -6.759 1.00 73.88 113 ILE A N 1
ATOM 876 C CA . ILE A 1 113 ? -6.201 0.388 -6.741 1.00 73.88 113 ILE A CA 1
ATOM 877 C C . ILE A 1 113 ? -6.923 -0.817 -6.139 1.00 73.88 113 ILE A C 1
ATOM 879 O O . ILE A 1 113 ? -7.775 -0.649 -5.268 1.00 73.88 113 ILE A O 1
ATOM 883 N N . PHE A 1 114 ? -6.538 -2.031 -6.537 1.00 70.56 114 PHE A N 1
ATOM 884 C CA . PHE A 1 114 ? -7.086 -3.265 -5.989 1.00 70.56 114 PHE A CA 1
ATOM 885 C C . PHE A 1 114 ? -6.819 -3.385 -4.486 1.00 70.56 114 PHE A C 1
ATOM 887 O O . PHE A 1 114 ? -7.750 -3.611 -3.718 1.00 70.56 114 PHE A O 1
ATOM 894 N N . SER A 1 115 ? -5.576 -3.175 -4.043 1.00 70.06 115 SER A N 1
ATOM 895 C CA . SER A 1 115 ? -5.219 -3.245 -2.618 1.00 70.06 115 SER A CA 1
ATOM 896 C C . SER A 1 115 ? -5.985 -2.210 -1.791 1.00 70.06 115 SER A C 1
ATOM 898 O O . SER A 1 115 ? -6.457 -2.501 -0.690 1.00 70.06 115 SER A O 1
ATOM 900 N N . PHE A 1 116 ? -6.158 -1.008 -2.342 1.00 69.81 116 PHE A N 1
ATOM 901 C CA . PHE A 1 116 ? -6.879 0.082 -1.698 1.00 69.81 116 PHE A CA 1
ATOM 902 C C . PHE A 1 116 ? -8.384 -0.198 -1.608 1.00 69.81 116 PHE A C 1
ATOM 904 O O . PHE A 1 116 ? -8.975 -0.052 -0.535 1.00 69.81 116 PHE A O 1
ATOM 911 N N . GLY A 1 117 ? -8.991 -0.641 -2.711 1.00 68.56 117 GLY A N 1
ATOM 912 C CA . GLY A 1 117 ? -10.408 -0.990 -2.786 1.00 68.56 117 GLY A CA 1
ATOM 913 C C . GLY A 1 117 ? -10.752 -2.202 -1.924 1.00 68.56 117 GLY A C 1
ATOM 914 O O . GLY A 1 117 ? -11.738 -2.172 -1.191 1.00 68.56 117 GLY A O 1
ATOM 915 N N . PHE A 1 118 ? -9.907 -3.234 -1.929 1.00 67.88 118 PHE A N 1
ATOM 916 C CA . PHE A 1 118 ? -10.082 -4.415 -1.085 1.00 67.88 118 PHE A CA 1
ATOM 917 C C . PHE A 1 118 ? -9.987 -4.062 0.404 1.00 67.88 118 PHE A C 1
ATOM 919 O O . PHE A 1 118 ? -10.849 -4.459 1.191 1.00 67.88 118 PHE A O 1
ATOM 926 N N . GLY A 1 119 ? -8.993 -3.254 0.792 1.00 67.75 119 GLY A N 1
ATOM 927 C CA . GLY A 1 119 ? -8.897 -2.731 2.153 1.00 67.75 119 GLY A CA 1
ATOM 928 C C . GLY A 1 119 ? -10.147 -1.944 2.556 1.00 67.75 119 GLY A C 1
ATOM 929 O O . GLY A 1 119 ? -10.657 -2.110 3.662 1.00 67.75 119 GLY A O 1
ATOM 930 N N . ASP A 1 120 ? -10.693 -1.116 1.664 1.00 67.31 120 ASP A N 1
ATOM 931 C CA . ASP A 1 120 ? -11.928 -0.361 1.922 1.00 67.31 120 ASP A CA 1
ATOM 932 C C . ASP A 1 120 ? -13.164 -1.221 2.096 1.00 67.31 120 ASP A C 1
ATOM 934 O O . ASP A 1 120 ? -13.892 -1.043 3.074 1.00 67.31 120 ASP A O 1
ATOM 938 N N . LEU A 1 121 ? -13.327 -2.233 1.259 1.00 66.88 121 LEU A N 1
ATOM 939 C CA . LEU A 1 121 ? -14.413 -3.196 1.382 1.00 66.88 121 LEU A CA 1
ATOM 940 C C . LEU A 1 121 ? -14.376 -3.937 2.725 1.00 66.88 121 LEU A C 1
ATOM 942 O O . LEU A 1 121 ? -15.397 -4.034 3.409 1.00 66.88 121 LEU A O 1
ATOM 946 N N . VAL A 1 122 ? -13.197 -4.402 3.151 1.00 66.88 122 VAL A N 1
ATOM 947 C CA . VAL A 1 122 ? -13.033 -5.106 4.434 1.00 66.88 122 VAL A CA 1
ATOM 948 C C . VAL A 1 122 ? -13.409 -4.204 5.614 1.00 66.88 122 VAL A C 1
ATOM 950 O O . VAL A 1 122 ? -14.101 -4.652 6.536 1.00 66.88 122 VAL A O 1
ATOM 953 N N . PHE A 1 123 ? -13.002 -2.933 5.583 1.00 64.19 123 PHE A N 1
ATOM 954 C CA . PHE A 1 123 ? -13.330 -1.986 6.648 1.00 64.19 123 PHE A CA 1
ATOM 955 C C . PHE A 1 123 ? -14.796 -1.553 6.624 1.00 64.19 123 PHE A C 1
ATOM 957 O O . PHE A 1 123 ? -15.411 -1.525 7.687 1.00 64.19 123 PHE A O 1
ATOM 964 N N . GLN A 1 124 ? -15.389 -1.272 5.462 1.00 65.62 124 GLN A N 1
ATOM 965 C CA . GLN A 1 124 ? -16.793 -0.855 5.367 1.00 65.62 124 GLN A CA 1
ATOM 966 C C . GLN A 1 124 ? -17.757 -1.965 5.793 1.00 65.62 124 GLN A C 1
ATOM 968 O O . GLN A 1 124 ? -18.682 -1.710 6.567 1.00 65.62 124 GLN A O 1
ATOM 973 N N . VAL A 1 125 ? -17.525 -3.204 5.344 1.00 63.12 125 VAL A N 1
ATOM 974 C CA . VAL A 1 125 ? -18.375 -4.350 5.706 1.00 63.12 125 VAL A CA 1
ATOM 975 C C . VAL A 1 125 ? -18.339 -4.585 7.216 1.00 63.12 125 VAL A C 1
ATOM 977 O O . VAL A 1 125 ? -19.385 -4.759 7.840 1.00 63.12 125 VAL A O 1
ATOM 980 N N . LYS A 1 126 ? -17.158 -4.528 7.844 1.00 59.88 126 LYS A N 1
ATOM 981 C CA . LYS A 1 126 ? -17.046 -4.778 9.287 1.00 59.88 126 LYS A CA 1
ATOM 982 C C . LYS A 1 126 ? -17.424 -3.592 10.163 1.00 59.88 126 LYS A C 1
ATOM 984 O O . LYS A 1 126 ? -18.047 -3.819 11.197 1.00 59.88 126 LYS A O 1
ATOM 989 N N . ALA A 1 127 ? -17.108 -2.360 9.769 1.00 57.41 127 ALA A N 1
ATOM 990 C CA . ALA A 1 127 ? -17.560 -1.168 10.485 1.00 57.41 127 ALA A CA 1
ATOM 991 C C . ALA A 1 127 ? -19.094 -1.108 10.522 1.00 57.41 127 ALA A C 1
ATOM 993 O O . ALA A 1 127 ? -19.669 -0.852 11.578 1.00 57.41 127 ALA A O 1
ATOM 994 N N . ARG A 1 128 ? -19.760 -1.453 9.409 1.00 55.62 128 ARG A N 1
ATOM 995 C CA . ARG A 1 128 ? -21.224 -1.554 9.343 1.00 55.62 128 ARG A CA 1
ATOM 996 C C . ARG A 1 128 ? -21.776 -2.679 10.231 1.00 55.62 128 ARG A C 1
ATOM 998 O O . ARG A 1 128 ? -22.742 -2.448 10.951 1.00 55.62 128 ARG A O 1
ATOM 1005 N N . CYS A 1 129 ? -21.151 -3.862 10.250 1.00 53.31 129 CYS A N 1
ATOM 1006 C CA . CYS A 1 129 ? -21.565 -4.951 11.147 1.00 53.31 129 CYS A CA 1
ATOM 1007 C C . CYS A 1 129 ? -21.385 -4.612 12.636 1.00 53.31 129 CYS A C 1
ATOM 1009 O O . CYS A 1 129 ? -22.208 -5.016 13.450 1.00 53.31 129 CYS A O 1
ATOM 1011 N N . HIS A 1 130 ? -20.334 -3.873 13.002 1.00 52.19 130 HIS A N 1
ATOM 1012 C CA . HIS A 1 130 ? -20.082 -3.493 14.395 1.00 52.19 130 HIS A CA 1
ATOM 1013 C C . HIS A 1 130 ? -21.039 -2.394 14.886 1.00 52.19 130 HIS A C 1
ATOM 1015 O O . HIS A 1 130 ? -21.410 -2.403 16.054 1.00 52.19 130 HIS A O 1
ATOM 1021 N N . PHE A 1 131 ? -21.466 -1.486 13.999 1.00 50.44 131 PHE A N 1
ATOM 1022 C CA . PHE A 1 131 ? -22.484 -0.470 14.299 1.00 50.44 131 PHE A CA 1
ATOM 1023 C C . PHE A 1 131 ? -23.883 -1.080 14.451 1.00 50.44 131 PHE A C 1
ATOM 1025 O O . PHE A 1 131 ? -24.595 -0.749 15.391 1.00 50.44 131 PHE A O 1
ATOM 1032 N N . ASN A 1 132 ? -24.258 -2.020 13.577 1.00 50.31 132 ASN A N 1
ATOM 1033 C CA . ASN A 1 132 ? -25.546 -2.717 13.671 1.00 50.31 132 ASN A CA 1
ATOM 1034 C C . ASN A 1 132 ? -25.646 -3.675 14.870 1.00 50.31 132 ASN A C 1
ATOM 1036 O O . ASN A 1 132 ? -26.743 -4.096 15.196 1.00 50.31 132 ASN A O 1
ATOM 1040 N N . ALA A 1 133 ? -24.526 -4.042 15.501 1.00 49.47 133 ALA A N 1
ATOM 1041 C CA . ALA A 1 133 ? -24.512 -4.847 16.725 1.00 49.47 133 ALA A CA 1
ATOM 1042 C C . ALA A 1 133 ? -24.579 -4.000 18.015 1.00 49.47 133 ALA A C 1
ATOM 1044 O O . ALA A 1 133 ? -24.641 -4.564 19.105 1.00 49.47 133 ALA A O 1
ATOM 1045 N N . MET A 1 134 ? -24.502 -2.668 17.901 1.00 45.62 134 MET A N 1
ATOM 1046 C CA . MET A 1 134 ? -24.581 -1.713 19.019 1.00 45.62 134 MET A CA 1
ATOM 1047 C C . MET A 1 134 ? -25.920 -0.953 19.077 1.00 45.62 134 MET A C 1
ATOM 1049 O O . MET A 1 134 ? -26.146 -0.237 20.049 1.00 45.62 134 MET A O 1
ATOM 1053 N N . AS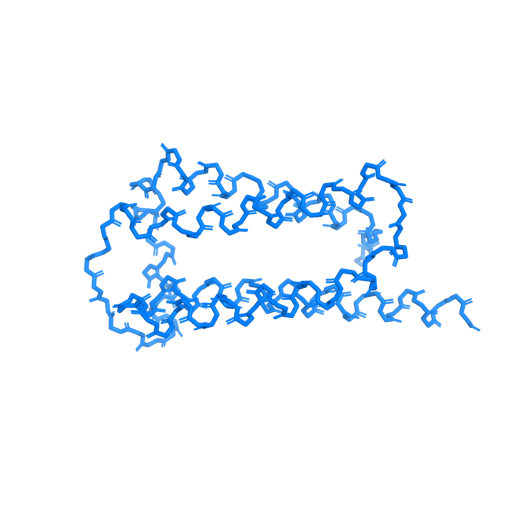N A 1 135 ? -26.778 -1.119 18.063 1.00 42.41 135 ASN A N 1
ATOM 1054 C CA . ASN A 1 135 ? -28.179 -0.679 18.028 1.00 42.41 135 ASN A CA 1
ATOM 1055 C C . ASN A 1 135 ? -29.106 -1.885 18.199 1.00 42.41 135 ASN A C 1
ATOM 1057 O O . ASN A 1 135 ? -30.239 -1.672 18.679 1.00 42.41 135 ASN A O 1
#

InterPro domains:
  IPR018815 Increased loss of mitochondrial DNA protein 1 [PTHR28029] (1-124)

Organism: Taphrina deformans (strain PYCC 5710 / ATCC 11124 / CBS 356.35 / IMI 108563 / JCM 9778 / NBRC 8474) (NCBI:txid1097556)

Radius of gyration: 16.03 Å; Cα contacts (8 Å, |Δi|>4): 97; chains: 1; bounding box: 43×30×41 Å